Protein AF-0000000069705680 (afdb_homodimer)

Radius of gyration: 22.07 Å; Cα contacts (8 Å, |Δi|>4): 133; chains: 2; bounding box: 30×81×66 Å

Foldseek 3Di:
DPPPPPPPDDDDDPVNVVVLVVQLPDPPSNLVVLVCLLVPPPDRVVSNVVSVVVVVVVVVVVVVVVVVCVVVVVVVVCVVVVD/DPPPVPPPDDDDDPVNVVVLVVQLPDPPSNLVVLVCLLVPPPDRVVSNVVSVVVVVVVVVVVVVVVVVCVVVVVVVVCVVVVD

Organism: NCBI:txid1187080

Structure (mmCIF, N/CA/C/O backbone):
data_AF-0000000069705680-model_v1
#
loop_
_entity.id
_entity.type
_entity.pdbx_description
1 polymer 'Phospholipase D-like protein'
#
loop_
_atom_site.group_PDB
_atom_site.id
_atom_site.type_symbol
_atom_site.label_atom_id
_atom_site.label_alt_id
_atom_site.label_comp_id
_atom_site.label_asym_id
_atom_site.label_entity_id
_atom_site.label_seq_id
_atom_site.pdbx_PDB_ins_code
_atom_site.Cartn_x
_atom_site.Cartn_y
_atom_site.Cartn_z
_atom_site.occupancy
_atom_site.B_iso_or_equiv
_atom_site.auth_seq_id
_atom_site.auth_comp_id
_atom_site.auth_asym_id
_atom_site.auth_atom_id
_atom_site.pdbx_PDB_model_num
ATOM 1 N N . MET A 1 1 ? 0.269 26.625 27.656 1 36.94 1 MET A N 1
ATOM 2 C CA . MET 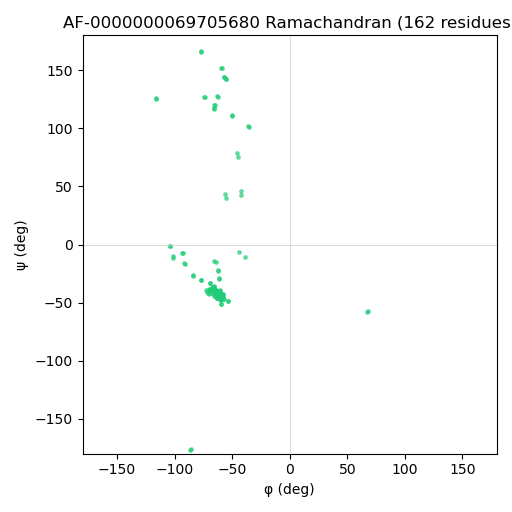A 1 1 ? 0.742 25.812 26.547 1 36.94 1 MET A CA 1
ATOM 3 C C . MET A 1 1 ? -0.126 26.016 25.312 1 36.94 1 MET A C 1
ATOM 5 O O . MET A 1 1 ? -1.339 25.812 25.359 1 36.94 1 MET A O 1
ATOM 9 N N . ASP A 1 2 ? 0.02 27.031 24.516 1 39.97 2 ASP A N 1
ATOM 10 C CA . ASP A 1 2 ? -0.745 27.438 23.344 1 39.97 2 ASP A CA 1
ATOM 11 C C . ASP A 1 2 ? -1.025 26.25 22.438 1 39.97 2 ASP A C 1
ATOM 13 O O . ASP A 1 2 ? -0.096 25.625 21.922 1 39.97 2 ASP A O 1
ATOM 17 N N . PHE A 1 3 ? -1.878 25.328 22.625 1 42.72 3 PHE A N 1
ATOM 18 C CA . PHE A 1 3 ? -2.459 24.125 22.047 1 42.72 3 PHE A CA 1
ATOM 19 C C . PHE A 1 3 ? -2.633 24.281 20.531 1 42.72 3 PHE A C 1
ATOM 21 O O . PHE A 1 3 ? -3.41 23.547 19.922 1 42.72 3 PHE A O 1
ATOM 28 N N . ASN A 1 4 ? -2.473 25.438 19.984 1 41.81 4 ASN A N 1
ATOM 29 C CA . ASN A 1 4 ? -2.568 25.484 18.531 1 41.81 4 ASN A CA 1
ATOM 30 C C . ASN A 1 4 ? -1.602 24.516 17.859 1 41.81 4 ASN A C 1
ATOM 32 O O . ASN A 1 4 ? -0.481 24.875 17.516 1 41.81 4 ASN A O 1
ATOM 36 N N . ASN A 1 5 ? -1.326 23.25 18.312 1 48.03 5 ASN A N 1
ATOM 37 C CA . ASN A 1 5 ? -0.458 22.203 17.766 1 48.03 5 ASN A CA 1
ATOM 38 C C . ASN A 1 5 ? -0.598 22.094 16.25 1 48.03 5 ASN A C 1
ATOM 40 O O . ASN A 1 5 ? -1.422 21.328 15.758 1 48.03 5 ASN A O 1
ATOM 44 N N . GLU A 1 6 ? -0.583 23.141 15.539 1 56.31 6 GLU A N 1
ATOM 45 C CA . GLU A 1 6 ? -0.483 23.25 14.086 1 56.31 6 GLU A CA 1
ATOM 46 C C . GLU A 1 6 ? 0.434 22.156 13.523 1 56.31 6 GLU A C 1
ATOM 48 O O . GLU A 1 6 ? 1.521 21.922 14.055 1 56.31 6 GLU A O 1
ATOM 53 N N . PHE A 1 7 ? -0.212 21.141 13 1 59.78 7 PHE A N 1
ATOM 54 C CA . PHE A 1 7 ? 0.648 20.156 12.375 1 59.78 7 PHE A CA 1
ATOM 55 C C . PHE A 1 7 ? 1.635 20.812 11.422 1 59.78 7 PHE A C 1
ATOM 57 O O . PHE A 1 7 ? 1.3 21.797 10.75 1 59.78 7 PHE A O 1
ATOM 64 N N . LYS A 1 8 ? 2.852 20.844 11.672 1 73.06 8 LYS A N 1
ATOM 65 C CA . LYS A 1 8 ? 4.023 21.484 11.086 1 73.06 8 LYS A CA 1
ATOM 66 C C . LYS A 1 8 ? 4.312 20.922 9.695 1 73.06 8 LYS A C 1
ATOM 68 O O . LYS A 1 8 ? 4.934 21.578 8.867 1 73.06 8 LYS A O 1
ATOM 73 N N . HIS A 1 9 ? 3.754 19.781 9.211 1 85.31 9 HIS A N 1
ATOM 74 C CA . HIS A 1 9 ? 4.16 19.203 7.941 1 85.31 9 HIS A CA 1
ATOM 75 C C . HIS A 1 9 ? 3.004 19.203 6.941 1 85.31 9 HIS A C 1
ATOM 77 O O . HIS A 1 9 ? 1.888 18.812 7.277 1 85.31 9 HIS A O 1
ATOM 83 N N . PRO A 1 10 ? 3.348 19.797 5.84 1 89.75 10 PRO A N 1
ATOM 84 C CA . PRO A 1 10 ? 2.322 19.703 4.797 1 89.75 10 PRO A CA 1
ATOM 85 C C . PRO A 1 10 ? 1.97 18.266 4.434 1 89.75 10 PRO A C 1
ATOM 87 O O . PRO A 1 10 ? 2.768 17.359 4.668 1 89.75 10 PRO A O 1
ATOM 90 N N . PRO A 1 11 ? 0.733 18.094 3.992 1 93.69 11 PRO A N 1
ATOM 91 C CA . PRO A 1 11 ? 0.396 16.75 3.525 1 93.69 11 PRO A CA 1
ATOM 92 C C . PRO A 1 11 ? 1.347 16.25 2.443 1 93.69 11 PRO A C 1
ATOM 94 O O . PRO A 1 11 ? 1.81 17.031 1.609 1 93.69 11 PRO A O 1
ATOM 97 N N . VAL A 1 12 ? 1.653 14.977 2.492 1 96.5 12 VAL A N 1
ATOM 98 C CA . VAL A 1 12 ? 2.42 14.344 1.426 1 96.5 12 VAL A CA 1
ATOM 99 C C . VAL A 1 12 ? 1.632 14.398 0.118 1 96.5 12 VAL A C 1
ATOM 101 O O . VAL A 1 12 ? 0.448 14.062 0.084 1 96.5 12 VAL A O 1
ATOM 104 N N . ASN A 1 13 ? 2.201 14.875 -0.907 1 97.06 13 ASN A N 1
ATOM 105 C CA . ASN A 1 13 ? 1.478 15.039 -2.164 1 97.06 13 ASN A CA 1
ATOM 106 C C . ASN A 1 13 ? 1.312 13.703 -2.889 1 97.06 13 ASN A C 1
ATOM 108 O O . ASN A 1 13 ? 2.02 12.742 -2.594 1 97.06 13 ASN A O 1
ATOM 112 N N . THR A 1 14 ? 0.461 13.656 -3.859 1 98.19 14 THR A N 1
ATOM 113 C CA . THR A 1 14 ? 0.101 12.445 -4.59 1 98.19 14 THR A CA 1
ATOM 114 C C . THR A 1 14 ? 1.31 11.883 -5.332 1 98.19 14 THR A C 1
ATOM 116 O O . THR A 1 14 ? 1.513 10.672 -5.367 1 98.19 14 THR A O 1
ATOM 119 N N . GLY A 1 15 ? 2.111 12.703 -5.926 1 98.31 15 GLY A N 1
ATOM 120 C CA . GLY A 1 15 ? 3.301 12.25 -6.629 1 98.31 15 GLY A CA 1
ATOM 121 C C . GLY A 1 15 ? 4.312 11.57 -5.723 1 98.31 15 GLY A C 1
ATOM 122 O O . GLY A 1 15 ? 4.895 10.555 -6.09 1 98.31 15 GLY A O 1
ATOM 123 N N . ASP A 1 16 ? 4.527 12.07 -4.637 1 98.19 16 ASP A N 1
ATOM 124 C CA . ASP A 1 16 ? 5.434 11.469 -3.664 1 98.19 16 ASP A CA 1
ATOM 125 C C . ASP A 1 16 ? 4.91 10.117 -3.188 1 98.19 16 ASP A C 1
ATOM 127 O O . ASP A 1 16 ? 5.676 9.156 -3.059 1 98.19 16 ASP A O 1
ATOM 131 N N . TRP A 1 17 ? 3.664 10.047 -2.902 1 98.5 17 TRP A N 1
ATOM 132 C CA . TRP A 1 17 ? 3.059 8.773 -2.535 1 98.5 17 TRP A CA 1
ATOM 133 C C . TRP A 1 17 ? 3.242 7.742 -3.643 1 98.5 17 TRP A C 1
ATOM 135 O O . TRP A 1 17 ? 3.52 6.57 -3.371 1 98.5 17 TRP A O 1
ATOM 145 N N . PHE A 1 18 ? 2.988 8.203 -4.832 1 98.56 18 PHE A N 1
ATOM 146 C CA . PHE A 1 18 ? 3.129 7.324 -5.984 1 98.56 18 PHE A CA 1
ATOM 147 C C . PHE A 1 18 ? 4.516 6.691 -6.016 1 98.56 18 PHE A C 1
ATOM 149 O O . PHE A 1 18 ? 4.641 5.473 -6.148 1 98.56 18 PHE A O 1
ATOM 156 N N . LEU A 1 19 ? 5.492 7.48 -5.867 1 97.88 19 LEU A N 1
ATOM 157 C CA . LEU A 1 19 ? 6.863 6.984 -5.887 1 97.88 19 LEU A CA 1
ATOM 158 C C . LEU A 1 19 ? 7.16 6.156 -4.641 1 97.88 19 LEU A C 1
ATOM 160 O O . LEU A 1 19 ? 7.852 5.137 -4.715 1 97.88 19 LEU A O 1
ATOM 164 N N . SER A 1 20 ? 6.648 6.578 -3.463 1 98.25 20 SER A N 1
ATOM 165 C CA . SER A 1 20 ? 6.887 5.879 -2.205 1 98.25 20 SER A CA 1
ATOM 166 C C . SER A 1 20 ? 6.336 4.457 -2.25 1 98.25 20 SER A C 1
ATOM 168 O O . SER A 1 20 ? 6.988 3.52 -1.789 1 98.25 20 SER A O 1
ATOM 170 N N . ILE A 1 21 ? 5.145 4.395 -2.814 1 97.75 21 ILE A N 1
ATOM 171 C CA . ILE A 1 21 ? 4.527 3.082 -2.955 1 97.75 21 ILE A CA 1
ATOM 172 C C . ILE A 1 21 ? 5.371 2.209 -3.877 1 97.75 21 ILE A C 1
ATOM 174 O O . ILE A 1 21 ? 5.562 1.02 -3.611 1 97.75 21 ILE A O 1
ATOM 178 N N . PHE A 1 22 ? 5.844 2.777 -4.961 1 97.69 22 PHE A N 1
ATOM 179 C CA . PHE A 1 22 ? 6.684 2.062 -5.918 1 97.69 22 PHE A CA 1
ATOM 180 C C . PHE A 1 22 ? 7.953 1.554 -5.246 1 97.69 22 PHE A C 1
ATOM 182 O O . PHE A 1 22 ? 8.281 0.368 -5.336 1 97.69 22 PHE A O 1
ATOM 189 N N . ILE A 1 23 ? 8.641 2.414 -4.57 1 97.69 23 ILE A N 1
ATOM 190 C CA . ILE A 1 23 ? 9.898 2.096 -3.902 1 97.69 23 ILE A CA 1
ATOM 191 C C . ILE A 1 23 ? 9.664 1.012 -2.852 1 97.69 23 ILE A C 1
ATOM 193 O O . ILE A 1 23 ? 10.453 0.071 -2.736 1 97.69 23 ILE A O 1
ATOM 197 N N . ALA A 1 24 ? 8.57 1.133 -2.092 1 97.25 24 ALA A N 1
ATOM 198 C CA . ALA A 1 24 ? 8.258 0.207 -1.007 1 97.25 24 ALA A CA 1
ATOM 199 C C . ALA A 1 24 ? 8.062 -1.21 -1.535 1 97.25 24 ALA A C 1
ATOM 201 O O . ALA A 1 24 ? 8.109 -2.178 -0.772 1 97.25 24 ALA A O 1
ATOM 202 N N . ASN A 1 25 ? 7.734 -1.299 -2.852 1 94.12 25 ASN A N 1
ATOM 203 C CA . ASN A 1 25 ? 7.461 -2.615 -3.416 1 94.12 25 ASN A CA 1
ATOM 204 C C . ASN A 1 25 ? 8.711 -3.234 -4.031 1 94.12 25 ASN A C 1
ATOM 206 O O . ASN A 1 25 ? 8.688 -4.383 -4.484 1 94.12 25 ASN A O 1
ATOM 210 N N . ILE A 1 26 ? 9.789 -2.523 -4.133 1 92.5 26 ILE A N 1
ATOM 211 C CA . ILE A 1 26 ? 11.062 -3.066 -4.578 1 92.5 26 ILE A CA 1
ATOM 212 C C . ILE A 1 26 ? 11.672 -3.92 -3.467 1 92.5 26 ILE A C 1
ATOM 214 O O . ILE A 1 26 ? 11.859 -3.445 -2.342 1 92.5 26 ILE A O 1
ATOM 218 N N . PRO A 1 27 ? 11.953 -5.07 -3.916 1 92.38 27 PRO A N 1
ATOM 219 C CA . PRO A 1 27 ? 12.516 -5.965 -2.9 1 92.38 27 PRO A CA 1
ATOM 220 C C . PRO A 1 27 ? 13.773 -5.398 -2.246 1 92.38 27 PRO A C 1
ATOM 222 O O . PRO A 1 27 ? 14.586 -4.762 -2.918 1 92.38 27 PRO A O 1
ATOM 225 N N . VAL A 1 28 ? 13.93 -5.672 -0.945 1 93 28 VAL A N 1
ATOM 226 C CA . VAL A 1 28 ? 15.062 -5.281 -0.11 1 93 28 VAL A CA 1
ATOM 227 C C . VAL A 1 28 ? 15.07 -3.768 0.072 1 93 28 VAL A C 1
ATOM 229 O O . VAL A 1 28 ? 15.07 -3.27 1.201 1 93 28 VAL A O 1
ATOM 232 N N . LEU A 1 29 ? 15.117 -3.092 -1.194 1 96.62 29 LEU A N 1
ATOM 233 C CA . LEU A 1 29 ? 15.133 -1.634 -1.137 1 96.62 29 LEU A CA 1
ATOM 234 C C . LEU A 1 29 ? 13.891 -1.106 -0.42 1 96.62 29 LEU A C 1
ATOM 236 O O . LEU A 1 29 ? 13.977 -0.155 0.359 1 96.62 29 LEU A O 1
ATOM 240 N N . GLY A 1 30 ? 12.828 -1.644 -0.698 1 97.31 30 GLY A N 1
ATOM 241 C CA . GLY A 1 30 ? 11.57 -1.253 -0.068 1 97.31 30 GLY A CA 1
ATOM 242 C C . GLY A 1 30 ? 11.57 -1.468 1.434 1 97.31 30 GLY A C 1
ATOM 243 O O . GLY A 1 30 ? 11.109 -0.607 2.188 1 97.31 30 GLY A O 1
ATOM 244 N N . LEU A 1 31 ? 12.086 -2.592 1.772 1 96.5 31 LEU A N 1
ATOM 245 C CA . LEU A 1 31 ? 12.156 -2.891 3.199 1 96.5 31 LEU A CA 1
ATOM 246 C C . LEU A 1 31 ? 13.062 -1.895 3.916 1 96.5 31 LEU A C 1
ATOM 248 O O . LEU A 1 31 ? 12.719 -1.398 4.992 1 96.5 31 LEU A O 1
ATOM 252 N N . VAL A 1 32 ? 14.188 -1.668 3.328 1 97.88 32 VAL A N 1
ATOM 253 C CA . VAL A 1 32 ? 15.125 -0.712 3.91 1 97.88 32 VAL A CA 1
ATOM 254 C C . VAL A 1 32 ? 14.469 0.667 3.988 1 97.88 32 VAL A C 1
ATOM 256 O O . VAL A 1 32 ? 14.539 1.334 5.023 1 97.88 32 VAL A O 1
ATOM 259 N N . MET A 1 33 ? 13.844 1.085 2.998 1 98.31 33 MET A N 1
ATOM 260 C CA . MET A 1 33 ? 13.227 2.408 2.947 1 98.31 33 MET A CA 1
ATOM 261 C C . MET A 1 33 ? 12.086 2.518 3.949 1 98.31 33 MET A C 1
ATOM 263 O O . MET A 1 33 ? 11.898 3.562 4.574 1 98.31 33 MET A O 1
ATOM 267 N N . LEU A 1 34 ? 11.328 1.499 4.094 1 98.38 34 LEU A N 1
ATOM 268 C CA . LEU A 1 34 ? 10.25 1.508 5.078 1 98.38 34 LEU A CA 1
ATOM 269 C C . LEU A 1 34 ? 10.805 1.708 6.484 1 98.38 34 LEU A C 1
ATOM 271 O O . LEU A 1 34 ? 10.219 2.432 7.289 1 98.38 34 LEU A O 1
ATOM 275 N N . VAL A 1 35 ? 11.914 1.021 6.785 1 98.12 35 VAL A N 1
ATOM 276 C CA . VAL A 1 35 ? 12.539 1.189 8.094 1 98.12 35 VAL A CA 1
ATOM 277 C C . VAL A 1 35 ? 13.039 2.625 8.242 1 98.12 35 VAL A C 1
ATOM 279 O O . VAL A 1 35 ? 12.781 3.273 9.258 1 98.12 35 VAL A O 1
ATOM 282 N N . VAL A 1 36 ? 13.664 3.09 7.207 1 97.81 36 VAL A N 1
ATOM 283 C CA . VAL A 1 36 ? 14.195 4.445 7.227 1 97.81 36 VAL A CA 1
ATOM 284 C C . VAL A 1 36 ? 13.062 5.449 7.398 1 97.81 36 VAL A C 1
ATOM 286 O O . VAL A 1 36 ? 13.164 6.391 8.188 1 97.81 36 VAL A O 1
ATOM 289 N N . TRP A 1 37 ? 11.961 5.297 6.672 1 98 37 TRP A N 1
ATOM 290 C 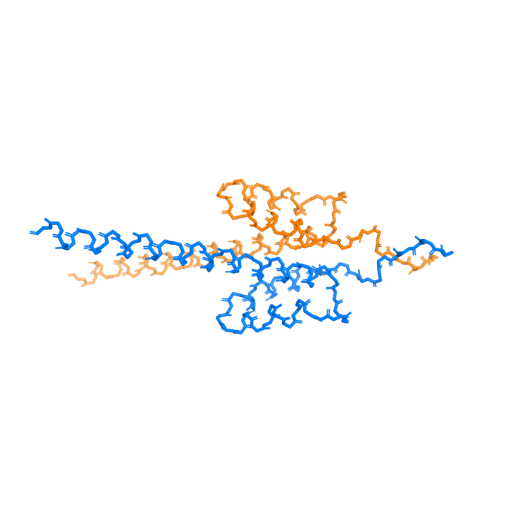CA . TRP A 1 37 ? 10.828 6.211 6.797 1 98 37 TRP A CA 1
ATOM 291 C C . TRP A 1 37 ? 10.195 6.105 8.18 1 98 37 TRP A C 1
ATOM 293 O O . TRP A 1 37 ? 9.75 7.105 8.75 1 98 37 TRP A O 1
ATOM 303 N N . ALA A 1 38 ? 10.141 4.945 8.766 1 97.94 38 ALA A N 1
ATOM 304 C CA . ALA A 1 38 ? 9.453 4.699 10.031 1 97.94 38 ALA A CA 1
ATOM 305 C C . ALA A 1 38 ? 10.18 5.379 11.188 1 97.94 38 ALA A C 1
ATOM 307 O O . ALA A 1 38 ? 9.555 5.844 12.141 1 97.94 38 ALA A O 1
ATOM 308 N N . ILE A 1 39 ? 11.438 5.438 11.086 1 96.56 39 ILE A N 1
ATOM 309 C CA . ILE A 1 39 ? 12.188 5.934 12.234 1 96.56 39 ILE A CA 1
ATOM 310 C C . ILE A 1 39 ? 12.641 7.367 11.969 1 96.56 39 ILE A C 1
ATOM 312 O O . ILE A 1 39 ? 13.258 8 12.836 1 96.56 39 ILE A O 1
ATOM 316 N N . ASP A 1 40 ? 12.289 7.863 10.734 1 91.69 40 ASP A N 1
ATOM 317 C CA . ASP A 1 40 ? 12.68 9.227 10.383 1 91.69 40 ASP A CA 1
ATOM 318 C C . ASP A 1 40 ? 11.969 10.25 11.266 1 91.69 40 ASP A C 1
ATOM 320 O O . ASP A 1 40 ? 10.742 10.398 11.188 1 91.69 40 ASP A O 1
ATOM 324 N N . LYS A 1 41 ? 12.617 11.055 12.078 1 89 41 LYS A N 1
ATOM 325 C CA . LYS A 1 41 ? 12.039 12.016 13.016 1 89 41 LYS A CA 1
ATOM 326 C C . LYS A 1 41 ? 11.875 13.383 12.359 1 89 41 LYS A C 1
ATOM 328 O O . LYS A 1 41 ? 11.102 14.219 12.844 1 89 41 LYS A O 1
ATOM 333 N N . THR A 1 42 ? 12.602 13.508 11.219 1 89.5 42 THR A N 1
ATOM 334 C CA . THR A 1 42 ? 12.57 14.82 10.578 1 89.5 42 THR A CA 1
ATOM 335 C C . THR A 1 42 ? 11.625 14.82 9.383 1 89.5 42 THR A C 1
ATOM 337 O O . THR A 1 42 ? 11.305 15.875 8.836 1 89.5 42 THR A O 1
ATOM 340 N N . GLY A 1 43 ? 11.203 13.672 9.055 1 90.38 43 GLY A N 1
ATOM 341 C CA . GLY A 1 43 ? 10.344 13.562 7.883 1 90.38 43 GLY A CA 1
ATOM 342 C C . GLY A 1 43 ? 8.875 13.781 8.195 1 90.38 43 GLY A C 1
ATOM 343 O O . GLY A 1 43 ? 8.531 14.25 9.289 1 90.38 43 GLY A O 1
ATOM 344 N N . ASN A 1 44 ? 8.078 13.656 7.285 1 94.44 44 ASN A N 1
ATOM 345 C CA . ASN A 1 44 ? 6.629 13.781 7.43 1 94.44 44 ASN A CA 1
ATOM 346 C C . ASN A 1 44 ? 6.059 12.68 8.32 1 94.44 44 ASN A C 1
ATOM 348 O O . ASN A 1 44 ? 6.227 11.492 8.031 1 94.44 44 ASN A O 1
ATOM 352 N N . PRO A 1 45 ? 5.449 13.125 9.391 1 94.69 45 PRO A N 1
ATOM 353 C CA . PRO A 1 45 ? 4.941 12.125 10.32 1 94.69 45 PRO A CA 1
ATOM 354 C C . PRO A 1 45 ? 3.893 11.203 9.695 1 94.69 45 PRO A C 1
ATOM 356 O O . PRO A 1 45 ? 3.748 10.055 10.109 1 94.69 45 PRO A O 1
ATOM 359 N N . ASN A 1 46 ? 3.152 11.664 8.742 1 96.31 46 ASN A N 1
ATOM 360 C CA . ASN A 1 46 ? 2.18 10.82 8.062 1 96.31 46 ASN A CA 1
ATOM 361 C C . ASN A 1 46 ? 2.857 9.664 7.324 1 96.31 46 ASN A C 1
ATOM 363 O O . ASN A 1 46 ? 2.42 8.516 7.426 1 96.31 46 ASN A O 1
ATOM 367 N N . LYS A 1 47 ? 3.902 10.031 6.629 1 97.44 47 LYS A N 1
ATOM 368 C CA . LYS A 1 47 ? 4.66 9 5.926 1 97.44 47 LYS A CA 1
ATOM 369 C C . LYS A 1 47 ? 5.312 8.031 6.902 1 97.44 47 LYS A C 1
ATOM 371 O O . LYS A 1 47 ? 5.348 6.82 6.656 1 97.44 47 LYS A O 1
ATOM 376 N N . ALA A 1 48 ? 5.801 8.555 7.961 1 97.94 48 ALA A N 1
ATOM 377 C CA . ALA A 1 48 ? 6.398 7.715 8.992 1 97.94 48 ALA A CA 1
ATOM 378 C C . ALA A 1 48 ? 5.375 6.738 9.57 1 97.94 48 ALA A C 1
ATOM 380 O O . ALA A 1 48 ? 5.672 5.555 9.742 1 97.94 48 ALA A O 1
ATOM 381 N N . ASN A 1 49 ? 4.195 7.203 9.844 1 98.25 49 ASN A N 1
ATOM 382 C CA . ASN A 1 49 ? 3.133 6.355 10.375 1 98.25 49 ASN A CA 1
ATOM 383 C C . ASN A 1 49 ? 2.699 5.297 9.359 1 98.25 49 ASN A C 1
ATOM 385 O O . ASN A 1 49 ? 2.387 4.168 9.734 1 98.25 49 ASN A O 1
ATOM 389 N N . TRP A 1 50 ? 2.662 5.637 8.125 1 98.31 50 TRP A N 1
ATOM 390 C CA . TRP A 1 50 ? 2.357 4.688 7.059 1 98.31 50 TRP A CA 1
ATOM 391 C C . TRP A 1 50 ? 3.412 3.59 6.988 1 98.31 50 TRP A C 1
ATOM 393 O O . TRP A 1 50 ? 3.078 2.408 6.875 1 98.31 50 TRP A O 1
ATOM 403 N N . ALA A 1 51 ? 4.648 3.979 7.078 1 98.69 51 ALA A N 1
ATOM 404 C CA . ALA A 1 51 ? 5.75 3.02 7.027 1 98.69 51 ALA A CA 1
ATOM 405 C C . ALA A 1 51 ? 5.691 2.053 8.203 1 98.69 51 ALA A C 1
ATOM 407 O O . ALA A 1 51 ? 5.914 0.852 8.039 1 98.69 51 ALA A O 1
ATOM 408 N N . LYS A 1 52 ? 5.41 2.541 9.367 1 98.75 52 LYS A N 1
ATOM 409 C CA . LYS A 1 52 ? 5.25 1.691 10.539 1 98.75 52 LYS A CA 1
ATOM 410 C C . LYS A 1 52 ? 4.125 0.682 10.344 1 98.75 52 LYS A C 1
ATOM 412 O O . LYS A 1 52 ? 4.254 -0.482 10.734 1 98.75 52 LYS A O 1
ATOM 417 N N . ALA A 1 53 ? 3.072 1.175 9.805 1 98.75 53 ALA A N 1
ATOM 418 C CA . ALA A 1 53 ? 1.938 0.291 9.547 1 98.75 53 ALA A CA 1
ATOM 419 C C . ALA A 1 53 ? 2.309 -0.807 8.555 1 98.75 53 ALA A C 1
ATOM 421 O O . ALA A 1 53 ? 1.92 -1.965 8.727 1 98.75 53 ALA A O 1
ATOM 422 N N . LYS A 1 54 ? 3.037 -0.451 7.508 1 98.5 54 LYS A N 1
ATOM 423 C CA . LYS A 1 54 ? 3.492 -1.439 6.535 1 98.5 54 LYS A CA 1
ATOM 424 C C . LYS A 1 54 ? 4.391 -2.482 7.191 1 98.5 54 LYS A C 1
ATOM 426 O O . LYS A 1 54 ? 4.254 -3.68 6.934 1 98.5 54 LYS A O 1
ATOM 431 N N . LEU A 1 55 ? 5.25 -2.039 8.031 1 98.44 55 LEU A N 1
ATOM 432 C CA . LEU A 1 55 ? 6.148 -2.943 8.742 1 98.44 55 LEU A CA 1
ATOM 433 C C . L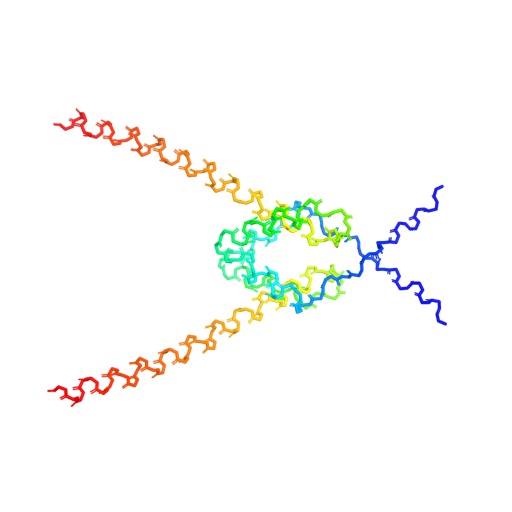EU A 1 55 ? 5.367 -3.863 9.672 1 98.44 55 LEU A C 1
ATOM 435 O O . LEU A 1 55 ? 5.695 -5.043 9.812 1 98.44 55 LEU A O 1
ATOM 439 N N . LEU A 1 56 ? 4.41 -3.32 10.305 1 98.5 56 LEU A N 1
ATOM 440 C CA . LEU A 1 56 ? 3.551 -4.141 11.148 1 98.5 56 LEU A CA 1
ATOM 441 C C . LEU A 1 56 ? 2.869 -5.234 10.328 1 98.5 56 LEU A C 1
ATOM 443 O O . LEU A 1 56 ? 2.736 -6.371 10.797 1 98.5 56 LEU A O 1
ATOM 447 N N . TRP A 1 57 ? 2.398 -4.879 9.164 1 97.75 57 TRP A N 1
ATOM 448 C CA . TRP A 1 57 ? 1.771 -5.871 8.297 1 97.75 57 TRP A CA 1
ATOM 449 C C . TRP A 1 57 ? 2.758 -6.973 7.93 1 97.75 57 TRP A C 1
ATOM 451 O O . TRP A 1 57 ? 2.385 -8.148 7.836 1 97.75 57 TRP A O 1
ATOM 461 N N . TYR A 1 58 ? 4.055 -6.625 7.66 1 96.56 58 TYR A N 1
ATOM 462 C CA . TYR A 1 58 ? 5.078 -7.633 7.41 1 96.56 58 TYR A CA 1
ATOM 463 C C . TYR A 1 58 ? 5.258 -8.539 8.625 1 96.56 58 TYR A C 1
ATOM 465 O O . TYR A 1 58 ? 5.414 -9.758 8.484 1 96.56 58 TYR A O 1
ATOM 473 N N . ALA A 1 59 ? 5.238 -8.008 9.805 1 97.5 59 ALA A N 1
ATOM 474 C CA . ALA A 1 59 ? 5.371 -8.781 11.039 1 97.5 59 ALA A CA 1
ATOM 475 C C . ALA A 1 59 ? 4.199 -9.742 11.211 1 97.5 59 ALA A C 1
ATOM 477 O O . ALA A 1 59 ? 4.391 -10.906 11.57 1 97.5 59 ALA A O 1
ATOM 478 N N . VAL A 1 60 ? 3.047 -9.281 10.977 1 97.5 60 VAL A N 1
ATOM 479 C CA . VAL A 1 60 ? 1.848 -10.109 11.062 1 97.5 60 VAL A CA 1
ATOM 480 C C . VAL A 1 60 ? 1.947 -11.266 10.062 1 97.5 60 VAL A C 1
ATOM 482 O O . VAL A 1 60 ? 1.702 -12.422 10.414 1 97.5 60 VAL A O 1
ATOM 485 N N . ALA A 1 61 ? 2.312 -10.984 8.828 1 95.62 61 ALA A N 1
ATOM 486 C CA . ALA A 1 61 ? 2.463 -12.008 7.797 1 95.62 61 ALA A CA 1
ATOM 487 C C . ALA A 1 61 ? 3.508 -13.047 8.195 1 95.62 61 ALA A C 1
ATOM 489 O O . ALA A 1 61 ? 3.303 -14.242 8 1 95.62 61 ALA A O 1
ATOM 490 N N . PHE A 1 62 ? 4.582 -12.547 8.664 1 95.81 62 PHE A N 1
ATOM 491 C CA . PHE A 1 62 ? 5.641 -13.438 9.125 1 95.81 62 PHE A CA 1
ATOM 492 C C . PHE A 1 62 ? 5.137 -14.336 10.242 1 95.81 62 PHE A C 1
ATOM 494 O O . PHE A 1 62 ? 5.395 -15.547 10.25 1 95.81 62 PHE A O 1
ATOM 501 N N . GLY A 1 63 ? 4.449 -13.773 11.227 1 96.94 63 GLY A N 1
ATOM 502 C CA . GLY A 1 63 ? 3.873 -14.547 12.312 1 96.94 63 GLY A CA 1
ATOM 503 C C . GLY A 1 63 ? 2.91 -15.617 11.844 1 96.94 63 GLY A C 1
ATOM 504 O O . GLY A 1 63 ? 3.006 -16.781 12.258 1 96.94 63 GLY A O 1
ATOM 505 N N . ILE A 1 64 ? 2.01 -15.328 10.969 1 95.5 64 ILE A N 1
ATOM 506 C CA . ILE A 1 64 ? 1.043 -16.266 10.398 1 95.5 64 ILE A CA 1
ATOM 507 C C . ILE A 1 64 ? 1.774 -17.359 9.617 1 95.5 64 ILE A C 1
ATOM 509 O O . ILE A 1 64 ? 1.415 -18.531 9.695 1 95.5 64 ILE A O 1
ATOM 513 N N . GLY A 1 65 ? 2.76 -16.922 8.883 1 94.06 65 GLY A N 1
ATOM 514 C CA . GLY A 1 65 ? 3.559 -17.891 8.141 1 94.06 65 GLY A CA 1
ATOM 515 C C . GLY A 1 65 ? 4.211 -18.938 9.023 1 94.06 65 GLY A C 1
ATOM 516 O O . GLY A 1 65 ? 4.211 -20.125 8.695 1 94.06 65 GLY A O 1
ATOM 517 N N . ILE A 1 66 ? 4.762 -18.516 10.117 1 95.31 66 ILE A N 1
ATOM 518 C CA . ILE A 1 66 ? 5.395 -19.422 11.07 1 95.31 66 ILE A CA 1
ATOM 519 C C . ILE A 1 66 ? 4.355 -20.406 11.609 1 95.31 66 ILE A C 1
ATOM 521 O O . ILE A 1 66 ? 4.625 -21.609 11.734 1 95.31 66 ILE A O 1
ATOM 525 N N . ILE A 1 67 ? 3.254 -19.906 11.914 1 94.75 67 ILE A N 1
ATOM 526 C CA . ILE A 1 67 ? 2.178 -20.719 12.453 1 94.75 67 ILE A CA 1
ATOM 527 C C . ILE A 1 67 ? 1.764 -21.766 11.422 1 94.75 67 ILE A C 1
ATOM 529 O O . ILE A 1 67 ? 1.585 -22.938 11.758 1 94.75 67 ILE A O 1
ATOM 533 N N . ILE A 1 68 ? 1.629 -21.391 10.164 1 92.31 68 ILE A N 1
ATOM 534 C CA . ILE A 1 68 ? 1.243 -22.297 9.086 1 92.31 68 ILE A CA 1
ATOM 535 C C . ILE A 1 68 ? 2.332 -23.344 8.883 1 92.31 68 ILE A C 1
ATOM 537 O O . ILE A 1 68 ? 2.035 -24.531 8.695 1 92.31 68 ILE A O 1
ATOM 541 N N . LEU A 1 69 ? 3.559 -22.938 8.945 1 91.75 69 LEU A N 1
ATOM 542 C CA . LEU A 1 69 ? 4.688 -23.859 8.805 1 91.75 69 LEU A CA 1
ATOM 543 C C . LEU A 1 69 ? 4.695 -24.891 9.914 1 91.75 69 LEU A C 1
ATOM 545 O O . LEU A 1 69 ? 4.949 -26.078 9.672 1 91.75 69 LEU A O 1
ATOM 549 N N . ILE A 1 70 ? 4.438 -24.469 11.078 1 93 70 ILE A N 1
ATOM 550 C CA . ILE A 1 70 ? 4.406 -25.359 12.242 1 93 70 ILE A CA 1
ATOM 551 C C . ILE A 1 70 ? 3.26 -26.359 12.094 1 93 70 ILE A C 1
ATOM 553 O O . ILE A 1 70 ? 3.432 -27.547 12.336 1 93 70 ILE A O 1
ATOM 557 N N . LEU A 1 71 ? 2.119 -25.906 11.602 1 91.25 71 LEU A N 1
ATOM 558 C CA . LEU A 1 71 ? 0.945 -26.75 11.445 1 91.25 71 LEU A CA 1
ATOM 559 C C . LEU A 1 71 ? 1.156 -27.766 10.32 1 91.25 71 LEU A C 1
ATOM 561 O O . LEU A 1 71 ? 0.778 -28.938 10.445 1 91.25 71 LEU A O 1
ATOM 565 N N . MET A 1 72 ? 1.731 -27.25 9.25 1 89.69 72 MET A N 1
ATOM 566 C CA . MET A 1 72 ? 2.016 -28.141 8.117 1 89.69 72 MET A CA 1
ATOM 567 C C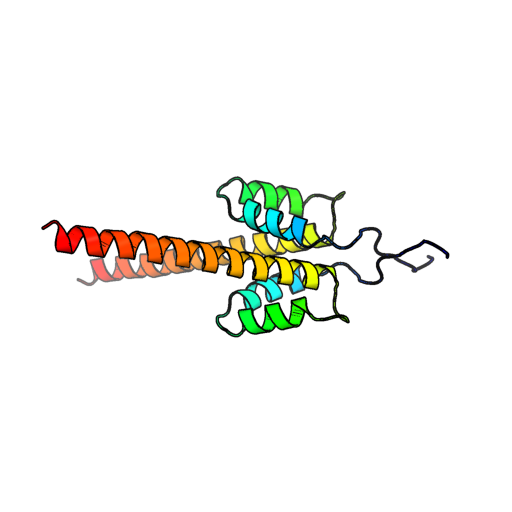 . MET A 1 72 ? 3.115 -29.141 8.477 1 89.69 72 MET A C 1
ATOM 569 O O . MET A 1 72 ? 3.07 -30.297 8.055 1 89.69 72 MET A O 1
ATOM 573 N N . GLY A 1 73 ? 4.016 -28.578 9.18 1 87.94 73 GLY A N 1
ATOM 574 C CA . GLY A 1 73 ? 5.07 -29.469 9.641 1 87.94 73 GLY A CA 1
ATOM 575 C C . GLY A 1 73 ? 4.566 -30.578 10.547 1 87.94 73 GLY A C 1
ATOM 576 O O . GLY A 1 73 ? 4.93 -31.734 10.375 1 87.94 73 GLY A O 1
ATOM 577 N N . ILE A 1 74 ? 3.762 -30.234 11.398 1 86.62 74 ILE A N 1
ATOM 578 C CA . ILE A 1 74 ? 3.162 -31.219 12.297 1 86.62 74 ILE A CA 1
ATOM 579 C C . ILE A 1 74 ? 2.311 -32.188 11.5 1 86.62 74 ILE A C 1
ATOM 581 O O . ILE A 1 74 ? 2.363 -33.406 11.734 1 86.62 74 ILE A O 1
ATOM 585 N N . GLY A 1 75 ? 1.606 -31.672 10.508 1 82.75 75 GLY A N 1
ATOM 586 C CA . GLY A 1 75 ? 0.793 -32.531 9.656 1 82.75 75 GLY A CA 1
ATOM 587 C C . GLY A 1 75 ? 1.613 -33.469 8.805 1 82.75 75 GLY A C 1
ATOM 588 O O . GLY A 1 75 ? 1.257 -34.656 8.641 1 82.75 75 GLY A O 1
ATOM 589 N N . ALA A 1 76 ? 2.613 -32.969 8.305 1 85.25 76 ALA A N 1
ATOM 590 C CA . ALA A 1 76 ? 3.486 -33.781 7.465 1 85.25 76 ALA A CA 1
ATOM 591 C C . ALA A 1 76 ? 4.117 -34.906 8.273 1 85.25 76 ALA A C 1
ATOM 593 O O . ALA A 1 76 ? 4.223 -36.031 7.789 1 85.25 76 ALA A O 1
ATOM 594 N N . VAL A 1 77 ? 4.453 -34.625 9.375 1 79.56 77 VAL A N 1
ATOM 595 C CA . VAL A 1 77 ? 5.074 -35.625 10.227 1 79.56 77 VAL A CA 1
ATOM 596 C C . VAL A 1 77 ? 4.047 -36.688 10.609 1 79.56 77 VAL A C 1
ATOM 598 O O . VAL A 1 77 ? 4.34 -37.875 10.57 1 79.56 77 VAL A O 1
ATOM 601 N N . THR A 1 78 ? 2.865 -36.25 10.852 1 79.88 78 THR A N 1
ATOM 602 C CA . THR A 1 78 ? 1.822 -37.188 11.211 1 79.88 78 THR A CA 1
ATOM 603 C C . THR A 1 78 ? 1.396 -38.031 9.992 1 79.88 78 THR A C 1
ATOM 605 O O . THR A 1 78 ? 1.101 -39.219 10.117 1 79.88 78 THR A O 1
ATOM 608 N N . GLY A 1 79 ? 1.307 -37.406 8.898 1 75.5 79 GLY A N 1
ATOM 609 C CA . GLY A 1 79 ? 0.963 -38.094 7.68 1 75.5 79 GLY A CA 1
ATOM 610 C C . GLY A 1 79 ? 1.998 -39.125 7.277 1 75.5 79 GLY A C 1
ATOM 611 O O . GLY A 1 79 ? 1.647 -40.219 6.828 1 75.5 79 GLY A O 1
ATOM 612 N N . VAL A 1 80 ? 3.236 -38.812 7.359 1 73.31 80 VAL A N 1
ATOM 613 C CA . VAL A 1 80 ? 4.312 -39.75 7.004 1 73.31 80 VAL A CA 1
ATOM 614 C C . VAL A 1 80 ? 4.348 -40.906 7.996 1 73.31 80 VAL A C 1
ATOM 616 O O . VAL A 1 80 ? 4.551 -42.062 7.605 1 73.31 80 VAL A O 1
ATOM 619 N N . PHE A 1 81 ? 4.094 -40.625 9.203 1 73.81 81 PHE A N 1
ATOM 620 C CA . PHE A 1 81 ? 4.195 -41.688 10.211 1 73.81 81 PHE A CA 1
ATOM 621 C C . PHE A 1 81 ? 2.914 -42.5 10.266 1 73.81 81 PHE A C 1
ATOM 623 O O . PHE A 1 81 ? 2.932 -43.656 10.68 1 73.81 81 PHE A O 1
ATOM 630 N N . ASP A 1 82 ? 1.78 -41.938 9.906 1 72.69 82 ASP A N 1
ATOM 631 C CA . ASP A 1 82 ? 0.563 -42.75 9.945 1 72.69 82 ASP A CA 1
ATOM 632 C C . ASP A 1 82 ? 0.495 -43.688 8.75 1 72.69 82 ASP A C 1
ATOM 634 O O . ASP A 1 82 ? -0.106 -44.75 8.836 1 72.69 82 ASP A O 1
ATOM 638 N N . ASN A 1 83 ? 1.091 -43.281 7.559 1 57.47 83 ASN A N 1
ATOM 639 C CA . ASN A 1 83 ? 1.082 -44.281 6.496 1 57.47 83 ASN A CA 1
ATOM 640 C C . ASN A 1 83 ? 2.213 -45.312 6.668 1 57.47 83 ASN A C 1
ATOM 642 O O . ASN A 1 83 ? 2.086 -46.469 6.254 1 57.47 83 ASN A O 1
ATOM 646 N N . MET B 1 1 ? -3.137 38.375 4.246 1 38.44 1 MET B N 1
ATOM 647 C CA . MET B 1 1 ? -3.492 36.969 4.246 1 38.44 1 MET B CA 1
ATOM 648 C C . MET B 1 1 ? -2.561 36.156 5.156 1 38.44 1 MET B C 1
ATOM 650 O O . MET B 1 1 ? -1.342 36.188 4.965 1 38.44 1 MET B O 1
ATOM 654 N N . ASP B 1 2 ? -2.723 36.094 6.438 1 41.5 2 ASP B N 1
ATOM 655 C CA . ASP B 1 2 ? -1.905 35.469 7.461 1 41.5 2 ASP B CA 1
ATOM 656 C C . ASP B 1 2 ? -1.495 34.062 7.035 1 41.5 2 ASP B C 1
ATOM 658 O O . ASP B 1 2 ? -2.348 33.188 6.812 1 41.5 2 ASP B O 1
ATOM 662 N N . PHE B 1 3 ? -0.585 33.75 6.23 1 44.69 3 PHE B N 1
ATOM 663 C CA . PHE B 1 3 ? 0.089 32.625 5.59 1 44.69 3 PHE B CA 1
ATOM 664 C C . PHE B 1 3 ? 0.368 31.516 6.594 1 44.69 3 PHE B C 1
ATOM 666 O O . PHE B 1 3 ? 1.271 30.703 6.39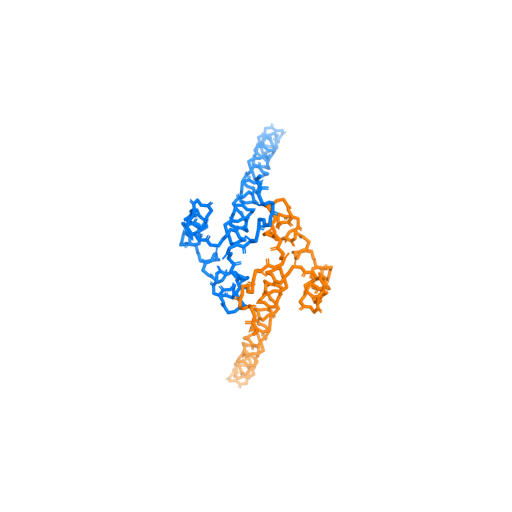1 1 44.69 3 PHE B O 1
ATOM 673 N N . ASN B 1 4 ? 0.124 31.703 7.84 1 42.34 4 ASN B N 1
ATOM 674 C CA . ASN B 1 4 ? 0.33 30.562 8.727 1 42.34 4 ASN B CA 1
ATOM 675 C C . ASN B 1 4 ? -0.486 29.359 8.289 1 42.34 4 ASN B C 1
ATOM 677 O O . ASN B 1 4 ? -1.624 29.172 8.727 1 42.34 4 ASN B O 1
ATOM 681 N N . ASN B 1 5 ? -0.626 28.906 7.008 1 48.09 5 ASN B N 1
ATOM 682 C CA . ASN B 1 5 ? -1.332 27.766 6.438 1 48.09 5 ASN B CA 1
ATOM 683 C C . ASN B 1 5 ? -1.135 26.5 7.281 1 48.09 5 ASN B C 1
ATOM 685 O O . ASN B 1 5 ? -0.204 25.734 7.043 1 48.09 5 ASN B O 1
ATOM 689 N N . GLU B 1 6 ? -1.2 26.562 8.539 1 56.59 6 GLU B N 1
ATOM 690 C CA . GLU B 1 6 ? -1.262 25.453 9.5 1 56.59 6 GLU B CA 1
ATOM 691 C C . GLU B 1 6 ? -2.08 24.297 8.945 1 56.59 6 GLU B C 1
ATOM 693 O O . GLU B 1 6 ? -3.16 24.5 8.391 1 56.59 6 GLU B O 1
ATOM 698 N N . PHE B 1 7 ? -1.334 23.312 8.492 1 59.66 7 PHE B N 1
ATOM 699 C CA . PHE B 1 7 ? -2.098 22.141 8.047 1 59.66 7 PHE B CA 1
ATOM 700 C C . PHE B 1 7 ? -3.105 21.719 9.109 1 59.66 7 PHE B C 1
ATOM 702 O O . PHE B 1 7 ? -2.822 21.797 10.312 1 59.66 7 PHE B O 1
ATOM 709 N N . LYS B 1 8 ? -4.332 21.859 8.945 1 73.12 8 LYS B N 1
ATOM 710 C CA . LYS B 1 8 ? -5.531 21.703 9.758 1 73.12 8 LYS B CA 1
ATOM 711 C C . LYS B 1 8 ? -5.719 20.234 10.172 1 73.12 8 LYS B C 1
ATOM 713 O O . LYS B 1 8 ? -6.348 19.953 11.188 1 73.12 8 LYS B O 1
ATOM 718 N N . HIS B 1 9 ? -5.055 19.219 9.594 1 85.5 9 HIS B N 1
ATOM 719 C CA . HIS B 1 9 ? -5.363 17.828 9.914 1 85.5 9 HIS B CA 1
ATOM 720 C C . HIS B 1 9 ? -4.176 17.141 10.578 1 85.5 9 HIS B C 1
ATOM 722 O O . HIS B 1 9 ? -3.045 17.234 10.102 1 85.5 9 HIS B O 1
ATOM 728 N N . PRO B 1 10 ? -4.508 16.594 11.711 1 89.81 10 PRO B N 1
ATOM 729 C CA . PRO B 1 10 ? -3.441 15.805 12.328 1 89.81 10 PRO B CA 1
ATOM 730 C C . PRO B 1 10 ? -2.969 14.664 11.438 1 89.81 10 PRO B C 1
ATOM 732 O O . PRO B 1 10 ? -3.707 14.211 10.555 1 89.81 10 PRO B O 1
ATOM 735 N N . PRO B 1 11 ? -1.712 14.305 11.617 1 93.69 11 PRO B N 1
ATOM 736 C CA . PRO B 1 11 ? -1.254 13.141 10.859 1 93.69 11 PRO B CA 1
ATOM 737 C C . PRO B 1 11 ? -2.117 11.906 11.102 1 93.69 11 PRO B C 1
ATOM 739 O O . PRO B 1 11 ? -2.602 11.695 12.219 1 93.69 11 PRO B O 1
ATOM 742 N N . VAL B 1 12 ? -2.33 11.141 10.062 1 96.5 12 VAL B N 1
ATOM 743 C CA . VAL B 1 12 ? -3.002 9.852 10.195 1 96.5 12 VAL B CA 1
ATOM 744 C C . VAL B 1 12 ? -2.168 8.93 11.078 1 96.5 12 VAL B C 1
ATOM 746 O O . VAL B 1 12 ? -0.961 8.781 10.867 1 96.5 12 VAL B O 1
ATOM 749 N N . ASN B 1 13 ? -2.729 8.375 12.07 1 97.06 13 ASN B N 1
ATOM 750 C CA . ASN B 1 13 ? -1.967 7.551 13.008 1 97.06 13 ASN B CA 1
ATOM 751 C C . ASN B 1 13 ? -1.678 6.172 12.422 1 97.06 13 ASN B C 1
ATOM 753 O O . ASN B 1 13 ? -2.318 5.754 11.453 1 97.06 13 ASN B O 1
ATOM 757 N N . THR B 1 14 ? -0.795 5.438 13.008 1 98.19 14 THR B N 1
ATOM 758 C CA . THR B 1 14 ? -0.321 4.145 12.531 1 98.19 14 THR B CA 1
ATOM 759 C C . THR B 1 14 ? -1.456 3.127 12.508 1 98.19 14 THR B C 1
ATOM 761 O O . THR B 1 14 ? -1.569 2.338 11.562 1 98.19 14 THR B O 1
ATOM 764 N N . GLY B 1 15 ? -2.293 3.107 13.492 1 98.31 15 GLY B N 1
ATOM 765 C CA . GLY B 1 15 ? -3.42 2.189 13.531 1 98.31 15 GLY B CA 1
ATOM 766 C C . GLY B 1 15 ? -4.41 2.408 12.406 1 98.31 15 GLY B C 1
ATOM 767 O O . GLY B 1 15 ? -4.906 1.447 11.812 1 98.31 15 GLY B O 1
ATOM 768 N N . ASP B 1 16 ? -4.684 3.549 12.094 1 98.19 16 ASP B N 1
ATOM 769 C CA . ASP B 1 16 ? -5.578 3.869 10.992 1 98.19 16 ASP B CA 1
ATOM 770 C C . ASP B 1 16 ? -4.973 3.443 9.656 1 98.19 16 ASP B C 1
ATOM 772 O O . ASP B 1 16 ? -5.672 2.891 8.797 1 98.19 16 ASP B O 1
ATOM 776 N N . TRP B 1 17 ? -3.738 3.711 9.469 1 98.5 17 TRP B N 1
ATOM 777 C CA . TRP B 1 17 ? -3.057 3.256 8.258 1 98.5 17 TRP B CA 1
ATOM 778 C C . TRP B 1 17 ? -3.125 1.738 8.133 1 98.5 17 TRP B C 1
ATOM 780 O O . TRP B 1 17 ? -3.324 1.208 7.039 1 98.5 17 TRP B O 1
ATOM 790 N N . PHE B 1 18 ? -2.867 1.114 9.25 1 98.56 18 PHE B N 1
ATOM 791 C CA . PHE B 1 18 ? -2.902 -0.343 9.273 1 98.56 18 PHE B CA 1
ATOM 792 C C . PHE B 1 18 ? -4.234 -0.859 8.742 1 98.56 18 PHE B C 1
ATOM 794 O O . PHE B 1 18 ? -4.266 -1.724 7.863 1 98.56 18 PHE B O 1
ATOM 801 N N . LEU B 1 19 ? -5.273 -0.325 9.227 1 97.88 19 LEU B N 1
ATOM 802 C CA . LEU B 1 19 ? -6.602 -0.744 8.797 1 97.88 19 LEU B CA 1
ATOM 803 C C . LEU B 1 19 ? -6.875 -0.298 7.367 1 97.88 19 LEU B C 1
ATOM 805 O O . LEU B 1 19 ? -7.488 -1.034 6.59 1 97.88 19 LEU B O 1
ATOM 809 N N . SER B 1 20 ? -6.438 0.919 6.984 1 98.25 20 SER B N 1
ATOM 810 C CA . SER B 1 20 ? -6.664 1.458 5.648 1 98.25 20 SER B CA 1
ATOM 811 C C . SER B 1 20 ? -6.008 0.586 4.582 1 98.25 20 SER B C 1
ATOM 813 O O . SER B 1 20 ? -6.605 0.316 3.539 1 98.25 20 SER B O 1
ATOM 815 N N . ILE B 1 21 ? -4.797 0.201 4.918 1 97.81 21 ILE B N 1
ATOM 816 C CA . ILE B 1 21 ? -4.074 -0.672 3.998 1 97.81 21 ILE B CA 1
ATOM 817 C C . ILE B 1 21 ? -4.82 -1.997 3.854 1 97.81 21 ILE B C 1
ATOM 819 O O . ILE B 1 21 ? -4.938 -2.535 2.75 1 97.81 21 ILE B O 1
ATOM 823 N N . PHE B 1 22 ? -5.301 -2.533 4.961 1 97.81 22 PHE B N 1
ATOM 824 C CA . PHE B 1 22 ? -6.043 -3.787 4.965 1 97.81 22 PHE B CA 1
ATOM 825 C C . PHE B 1 22 ? -7.297 -3.676 4.105 1 97.81 22 PHE B C 1
ATOM 827 O O . PHE B 1 22 ? -7.523 -4.504 3.221 1 97.81 22 PHE B O 1
ATOM 834 N N . ILE B 1 23 ? -8.062 -2.674 4.332 1 97.75 23 ILE B N 1
ATOM 835 C CA . ILE B 1 23 ? -9.32 -2.447 3.621 1 97.75 23 ILE B CA 1
ATOM 836 C C . ILE B 1 23 ? -9.047 -2.273 2.131 1 97.75 23 ILE B C 1
ATOM 838 O O . ILE B 1 23 ? -9.758 -2.824 1.291 1 97.75 23 ILE B O 1
ATOM 842 N N . ALA B 1 24 ? -7.992 -1.52 1.799 1 97.31 24 ALA B N 1
ATOM 843 C CA . ALA B 1 24 ? -7.648 -1.214 0.413 1 97.31 24 ALA B CA 1
ATOM 844 C C . ALA B 1 24 ? -7.312 -2.484 -0.362 1 97.31 24 ALA B C 1
ATOM 846 O O . ALA B 1 24 ? -7.316 -2.486 -1.596 1 97.31 24 ALA B O 1
ATOM 847 N N . ASN B 1 25 ? -6.934 -3.551 0.39 1 94.31 25 ASN B N 1
ATOM 848 C CA . ASN B 1 25 ? -6.535 -4.781 -0.282 1 94.31 25 ASN B CA 1
ATOM 849 C C . ASN B 1 25 ? -7.707 -5.746 -0.431 1 94.31 25 ASN B C 1
ATOM 851 O O . ASN B 1 25 ? -7.57 -6.809 -1.041 1 94.31 25 ASN B O 1
ATOM 855 N N . ILE B 1 26 ? -8.836 -5.469 0.143 1 92.81 26 ILE B N 1
ATOM 856 C CA . ILE B 1 26 ? -10.055 -6.25 -0.058 1 92.81 26 ILE B CA 1
ATOM 857 C C . ILE B 1 26 ? -10.633 -5.957 -1.439 1 92.81 26 ILE B C 1
ATOM 859 O O . ILE B 1 26 ? -10.891 -4.801 -1.781 1 92.81 26 ILE B O 1
ATOM 863 N N . PRO B 1 27 ? -10.812 -7.035 -2.066 1 92.5 27 PRO B N 1
ATOM 864 C CA . PRO B 1 27 ? -11.344 -6.84 -3.416 1 92.5 27 PRO B CA 1
ATOM 865 C C . PRO B 1 27 ? -12.656 -6.066 -3.426 1 92.5 27 PRO B C 1
ATOM 867 O O . PRO B 1 27 ? -13.492 -6.254 -2.539 1 92.5 27 PRO B O 1
ATOM 870 N N . VAL B 1 28 ? -12.852 -5.23 -4.457 1 92.88 28 VAL B N 1
ATOM 871 C CA . VAL B 1 28 ? -14.039 -4.422 -4.715 1 92.88 28 VAL B CA 1
ATOM 872 C C . VAL B 1 28 ? -14.172 -3.344 -3.643 1 92.88 28 VAL B C 1
ATOM 874 O O . VAL B 1 28 ? -14.25 -2.152 -3.957 1 92.88 28 VAL B O 1
ATOM 877 N N . LEU B 1 29 ? -14.242 -3.928 -2.32 1 96.62 29 LEU B N 1
ATOM 878 C CA . LEU B 1 29 ? -14.367 -2.984 -1.216 1 96.62 29 LEU B CA 1
ATOM 879 C C . LEU B 1 29 ? -13.203 -2.002 -1.202 1 96.62 29 LEU B C 1
ATOM 881 O O . LEU B 1 29 ? -13.391 -0.812 -0.942 1 96.62 29 LEU B O 1
ATOM 885 N N . GLY B 1 30 ? -12.078 -2.463 -1.413 1 97.38 30 GLY B N 1
ATOM 886 C CA . GLY B 1 30 ? -10.883 -1.633 -1.451 1 97.38 30 GLY B CA 1
ATOM 887 C C . GLY B 1 30 ? -10.914 -0.586 -2.549 1 97.38 30 GLY B C 1
ATOM 888 O O . GLY B 1 30 ? -10.562 0.571 -2.322 1 97.38 30 GLY B O 1
ATOM 889 N N . LEU B 1 31 ? -11.352 -1.062 -3.656 1 96.56 31 LEU B N 1
ATOM 890 C CA . LEU B 1 31 ? -11.453 -0.134 -4.777 1 96.56 31 LEU B CA 1
ATOM 891 C C . LEU B 1 31 ? -12.461 0.971 -4.477 1 96.56 31 LEU B C 1
ATOM 893 O O . LEU B 1 31 ? -12.203 2.145 -4.746 1 96.56 31 LEU B O 1
ATOM 897 N N . VAL B 1 32 ? -13.578 0.56 -3.979 1 97.94 32 VAL B N 1
ATOM 898 C CA . VAL B 1 32 ? -14.609 1.533 -3.627 1 97.94 32 VAL B CA 1
ATOM 899 C C . VAL B 1 32 ? -14.07 2.498 -2.574 1 97.94 32 VAL B C 1
ATOM 901 O O . VAL B 1 32 ? -14.227 3.715 -2.699 1 97.94 32 VAL B O 1
ATOM 904 N N . MET B 1 33 ? -13.438 2.041 -1.596 1 98.38 33 MET B N 1
ATOM 905 C CA . MET B 1 33 ? -12.93 2.869 -0.507 1 98.38 33 MET B CA 1
ATOM 906 C C . MET B 1 33 ? -11.836 3.807 -1.004 1 98.38 33 MET B C 1
ATOM 908 O O . MET B 1 33 ? -11.75 4.957 -0.57 1 98.38 33 MET B O 1
ATOM 912 N N . LEU B 1 34 ? -10.992 3.34 -1.865 1 98.38 34 LEU B N 1
ATOM 913 C CA . LEU B 1 34 ? -9.961 4.199 -2.43 1 98.38 34 LEU B CA 1
ATOM 914 C C . LEU B 1 34 ? -10.578 5.383 -3.168 1 98.38 34 LEU B C 1
ATOM 916 O O . LEU B 1 34 ? -10.078 6.504 -3.078 1 98.38 34 LEU B O 1
ATOM 920 N N . VAL B 1 35 ? -11.641 5.098 -3.928 1 98.12 35 VAL B N 1
ATOM 921 C CA . VAL B 1 35 ? -12.328 6.176 -4.629 1 98.12 35 VAL B CA 1
ATOM 922 C C . VAL B 1 35 ? -12.938 7.145 -3.621 1 98.12 35 VAL B C 1
ATOM 924 O O . VAL B 1 35 ? -12.766 8.359 -3.736 1 98.12 35 VAL B O 1
ATOM 927 N N . VAL B 1 36 ? -13.562 6.578 -2.639 1 97.88 36 VAL B N 1
ATOM 928 C CA . VAL B 1 36 ? -14.203 7.395 -1.612 1 97.88 36 VAL B CA 1
ATOM 929 C C . VAL B 1 36 ? -13.148 8.234 -0.889 1 97.88 36 VAL B C 1
ATOM 931 O O . VAL B 1 36 ? -13.359 9.422 -0.647 1 97.88 36 VAL B O 1
ATOM 934 N N . TRP B 1 37 ? -12.008 7.648 -0.517 1 98.06 37 TRP B N 1
ATOM 935 C CA . TRP B 1 37 ? -10.961 8.398 0.163 1 98.06 37 TRP B CA 1
ATOM 936 C C . TRP B 1 37 ? -10.375 9.469 -0.754 1 98.06 37 TRP B C 1
ATOM 938 O O . TRP B 1 37 ? -10.023 10.562 -0.302 1 98.06 37 TRP B O 1
ATOM 948 N N . ALA B 1 38 ? -10.25 9.203 -2.018 1 97.94 38 ALA B N 1
ATOM 949 C CA . ALA B 1 38 ? -9.586 10.094 -2.971 1 97.94 38 ALA B CA 1
ATOM 950 C C . ALA B 1 38 ? -10.406 11.359 -3.189 1 97.94 38 ALA B C 1
ATOM 952 O O . ALA B 1 38 ? -9.844 12.438 -3.395 1 97.94 38 ALA B O 1
ATOM 953 N N . ILE B 1 39 ? -11.664 11.234 -3.123 1 96.56 39 ILE B N 1
ATOM 954 C CA . ILE B 1 39 ? -12.492 12.383 -3.477 1 96.56 39 ILE B CA 1
ATOM 955 C C . ILE B 1 39 ? -13.047 13.031 -2.209 1 96.56 39 ILE B C 1
ATOM 957 O O . ILE B 1 39 ? -13.734 14.047 -2.275 1 96.56 39 ILE B O 1
ATOM 961 N N . ASP B 1 40 ? -12.688 12.414 -1.042 1 91.62 40 ASP B N 1
ATOM 962 C CA . ASP B 1 40 ? -13.156 12.953 0.229 1 91.62 40 ASP B CA 1
ATOM 963 C C . ASP B 1 40 ? -12.555 14.32 0.505 1 91.62 40 ASP B C 1
ATOM 965 O O . ASP B 1 40 ? -11.344 14.445 0.72 1 91.62 40 ASP B O 1
ATOM 969 N N . LYS B 1 41 ? -13.281 15.414 0.606 1 89.12 41 LYS B N 1
ATOM 970 C CA . LYS B 1 41 ? -12.805 16.781 0.795 1 89.12 41 LYS B CA 1
ATOM 971 C C . LYS B 1 41 ? -12.727 17.125 2.277 1 89.12 41 LYS B C 1
ATOM 973 O O . LYS B 1 41 ? -12.031 18.078 2.66 1 89.12 41 LYS B O 1
ATOM 978 N N . THR B 1 42 ? -13.422 16.266 3.061 1 89.88 42 THR B N 1
ATOM 979 C CA . THR B 1 42 ? -13.477 16.578 4.484 1 89.88 42 THR B CA 1
ATOM 980 C C . THR B 1 42 ? -12.492 15.719 5.266 1 89.88 42 THR B C 1
ATOM 982 O O . THR B 1 42 ? -12.234 15.977 6.445 1 89.88 42 THR B O 1
ATOM 985 N N . GLY B 1 43 ? -11.992 14.758 4.598 1 90.56 43 GLY B N 1
ATOM 986 C CA . GLY B 1 43 ? -11.094 13.844 5.281 1 90.56 43 GLY B CA 1
ATOM 987 C C . GLY B 1 43 ? -9.656 14.336 5.305 1 90.56 43 GLY B C 1
ATOM 988 O O . GLY B 1 43 ? -9.383 15.5 5.012 1 90.56 43 GLY B O 1
ATOM 989 N N . ASN B 1 44 ? -8.797 13.594 5.793 1 94.5 44 ASN B N 1
ATOM 990 C CA . ASN B 1 44 ? -7.371 13.891 5.852 1 94.5 44 ASN B CA 1
ATOM 991 C C . ASN B 1 44 ? -6.754 13.953 4.457 1 94.5 44 ASN B C 1
ATOM 993 O O . ASN B 1 44 ? -6.82 12.984 3.699 1 94.5 44 ASN B O 1
ATOM 997 N N . PRO B 1 45 ? -6.223 15.117 4.176 1 94.75 45 PRO B N 1
ATOM 998 C CA . PRO B 1 45 ? -5.68 15.266 2.824 1 94.75 45 PRO B CA 1
ATOM 999 C C . PRO B 1 45 ? -4.539 14.297 2.533 1 94.75 45 PRO B C 1
ATOM 1001 O O . PRO B 1 45 ? -4.324 13.922 1.378 1 94.75 45 PRO B O 1
ATOM 1004 N N . ASN B 1 46 ? -3.801 13.898 3.512 1 96.38 46 ASN B N 1
ATOM 1005 C CA . ASN B 1 46 ? -2.74 12.914 3.305 1 96.38 46 ASN B CA 1
ATOM 1006 C C . ASN B 1 46 ? -3.299 11.57 2.84 1 96.38 46 ASN B C 1
ATOM 1008 O O . ASN B 1 46 ? -2.783 10.977 1.896 1 96.38 46 ASN B O 1
ATOM 1012 N N . LYS B 1 47 ? -4.332 11.164 3.518 1 97.38 47 LYS B N 1
ATOM 1013 C CA . LYS B 1 47 ? -4.98 9.914 3.129 1 97.38 47 LYS B CA 1
ATOM 1014 C C . LYS B 1 47 ? -5.594 10.031 1.736 1 97.38 47 LYS B C 1
ATOM 1016 O O . LYS B 1 47 ? -5.527 9.086 0.946 1 97.38 47 LYS B O 1
ATOM 1021 N N . ALA B 1 48 ? -6.16 11.141 1.476 1 98 48 ALA B N 1
ATOM 1022 C CA . ALA B 1 48 ? -6.734 11.383 0.153 1 98 48 ALA B CA 1
ATOM 1023 C C . ALA B 1 48 ? -5.66 11.305 -0.93 1 98 48 ALA B C 1
ATOM 1025 O O . ALA B 1 48 ? -5.871 10.688 -1.978 1 98 48 ALA B O 1
ATOM 1026 N N . ASN B 1 49 ? -4.535 11.891 -0.694 1 98.25 49 ASN B N 1
ATOM 1027 C CA . ASN B 1 49 ? -3.432 11.859 -1.647 1 98.25 49 ASN B CA 1
ATOM 1028 C C . ASN B 1 49 ? -2.883 10.453 -1.828 1 98.25 49 ASN B C 1
ATOM 1030 O O . ASN B 1 49 ? -2.498 10.062 -2.934 1 98.25 49 ASN B O 1
ATOM 1034 N N . TRP B 1 50 ? -2.82 9.703 -0.794 1 98.31 50 TRP B N 1
ATOM 1035 C CA . TRP B 1 50 ? -2.404 8.305 -0.864 1 98.31 50 TRP B CA 1
ATOM 1036 C C . TRP B 1 50 ? -3.367 7.496 -1.72 1 98.31 50 TRP B C 1
ATOM 1038 O O . TRP B 1 50 ? -2.941 6.699 -2.562 1 98.31 50 TRP B O 1
ATOM 1048 N N . ALA B 1 51 ? -4.637 7.707 -1.519 1 98.69 51 ALA B N 1
ATOM 1049 C CA . ALA B 1 51 ? -5.656 6.988 -2.279 1 98.69 51 ALA B CA 1
ATOM 1050 C C . ALA B 1 51 ? -5.566 7.32 -3.766 1 98.69 51 ALA B C 1
ATOM 1052 O O . ALA B 1 51 ? -5.691 6.434 -4.613 1 98.69 51 ALA B O 1
ATOM 1053 N N . LYS B 1 52 ? -5.359 8.547 -4.09 1 98.75 52 LYS B N 1
ATOM 1054 C CA . LYS B 1 52 ? -5.184 8.961 -5.48 1 98.75 52 LYS B CA 1
ATOM 1055 C C . LYS B 1 52 ? -3.975 8.266 -6.105 1 98.75 52 LYS B C 1
ATOM 1057 O O . LYS B 1 52 ? -4.027 7.84 -7.262 1 98.75 52 LYS B O 1
ATOM 1062 N N . ALA B 1 53 ? -2.953 8.227 -5.352 1 98.75 53 ALA B N 1
ATOM 1063 C CA . ALA B 1 53 ? -1.747 7.566 -5.844 1 98.75 53 ALA B CA 1
ATOM 1064 C C . ALA B 1 53 ? -1.997 6.086 -6.102 1 98.75 53 ALA B C 1
ATOM 1066 O O . ALA B 1 53 ? -1.53 5.535 -7.102 1 98.75 53 ALA B O 1
ATOM 1067 N N . LYS B 1 54 ? -2.711 5.43 -5.199 1 98.44 54 LYS B N 1
ATOM 1068 C CA . LYS B 1 54 ? -3.055 4.023 -5.387 1 98.44 54 LYS B CA 1
ATOM 1069 C C . LYS B 1 54 ? -3.896 3.826 -6.645 1 98.44 54 LYS B C 1
ATOM 1071 O O . LYS B 1 54 ? -3.662 2.893 -7.414 1 98.44 54 LYS B O 1
ATOM 1076 N N . LEU B 1 55 ? -4.812 4.695 -6.848 1 98.5 55 LEU B N 1
ATOM 1077 C CA . LEU B 1 55 ? -5.668 4.625 -8.023 1 98.5 55 LEU B CA 1
ATOM 1078 C C . LEU B 1 55 ? -4.855 4.844 -9.297 1 98.5 55 LEU B C 1
ATOM 1080 O O . LEU B 1 55 ? -5.098 4.195 -10.32 1 98.5 55 LEU B O 1
ATOM 1084 N N . LEU B 1 56 ? -3.973 5.742 -9.227 1 98.5 56 LEU B N 1
ATOM 1085 C CA . LEU B 1 56 ? -3.086 5.961 -10.359 1 98.5 56 LEU B CA 1
ATOM 1086 C C . LEU B 1 56 ? -2.297 4.695 -10.688 1 98.5 56 LEU B C 1
ATOM 1088 O O . LEU B 1 56 ? -2.098 4.367 -11.859 1 98.5 56 LEU B O 1
ATOM 1092 N N . TRP B 1 57 ? -1.804 4.039 -9.664 1 97.75 57 TRP B N 1
ATOM 1093 C CA . TRP B 1 57 ? -1.073 2.795 -9.891 1 97.75 57 TRP B CA 1
ATOM 1094 C C . TRP B 1 57 ? -1.963 1.752 -10.555 1 97.75 57 TRP B C 1
ATOM 1096 O O . TRP B 1 57 ? -1.499 0.978 -11.398 1 97.75 57 TRP B O 1
ATOM 1106 N N . TYR B 1 58 ? -3.271 1.664 -10.164 1 96.56 58 TYR B N 1
ATOM 1107 C CA . TYR B 1 58 ? -4.207 0.768 -10.836 1 96.56 58 TYR B CA 1
ATOM 1108 C C . TYR B 1 58 ? -4.363 1.141 -12.305 1 96.56 58 TYR B C 1
ATOM 1110 O O . TYR B 1 58 ? -4.422 0.265 -13.172 1 96.56 58 TYR B O 1
ATOM 1118 N N . ALA B 1 59 ? -4.41 2.393 -12.625 1 97.5 59 ALA B N 1
ATOM 1119 C CA . ALA B 1 59 ? -4.527 2.869 -14.008 1 97.5 59 ALA B CA 1
ATOM 1120 C C . ALA B 1 59 ? -3.293 2.498 -14.82 1 97.5 59 ALA B C 1
ATOM 1122 O O . ALA B 1 59 ? -3.408 2.045 -15.961 1 97.5 59 ALA B O 1
ATOM 1123 N N . VAL B 1 60 ? -2.166 2.689 -14.273 1 97.44 60 VAL B N 1
ATOM 1124 C CA . VAL B 1 60 ? -0.912 2.334 -14.922 1 97.44 60 VAL B CA 1
ATOM 1125 C C . VAL B 1 60 ? -0.886 0.834 -15.211 1 97.44 60 VAL B C 1
ATOM 1127 O O . VAL B 1 60 ? -0.565 0.414 -16.328 1 97.44 60 VAL B O 1
ATOM 1130 N N . ALA B 1 61 ? -1.237 0.02 -14.242 1 95.56 61 ALA B N 1
ATOM 1131 C CA . ALA B 1 61 ? -1.271 -1.431 -14.406 1 95.56 61 ALA B CA 1
ATOM 1132 C C . ALA B 1 61 ? -2.248 -1.839 -15.5 1 95.56 61 ALA B C 1
ATOM 1134 O O . ALA B 1 61 ? -1.947 -2.719 -16.312 1 95.56 61 ALA B O 1
ATOM 1135 N N . PHE B 1 62 ? -3.369 -1.252 -15.445 1 95.81 62 PHE B N 1
ATOM 1136 C CA . PHE B 1 62 ? -4.371 -1.523 -16.469 1 95.81 62 PHE B CA 1
ATOM 1137 C C . PHE B 1 62 ? -3.842 -1.164 -17.859 1 95.81 62 PHE B C 1
ATOM 1139 O O . PHE B 1 62 ? -4.008 -1.93 -18.812 1 95.81 62 PHE B O 1
ATOM 1146 N N . GLY B 1 63 ? -3.242 0.008 -18 1 96.94 63 GLY B N 1
ATOM 1147 C CA . GLY B 1 63 ? -2.646 0.421 -19.25 1 96.94 63 GLY B CA 1
ATOM 1148 C C . GLY B 1 63 ? -1.588 -0.542 -19.75 1 96.94 63 GLY B C 1
ATOM 1149 O O . GLY B 1 63 ? -1.607 -0.938 -20.922 1 96.94 63 GLY B O 1
ATOM 1150 N N . ILE B 1 64 ? -0.682 -0.979 -18.953 1 95.38 64 ILE B N 1
ATOM 1151 C CA . ILE B 1 64 ? 0.371 -1.931 -19.297 1 95.38 64 ILE B CA 1
ATOM 1152 C C . ILE B 1 64 ? -0.249 -3.27 -19.688 1 95.38 64 ILE B C 1
ATOM 1154 O O . ILE B 1 64 ? 0.197 -3.91 -20.641 1 95.38 64 ILE B O 1
ATOM 1158 N N . GLY B 1 65 ? -1.241 -3.643 -18.938 1 93.94 65 GLY B N 1
ATOM 1159 C CA . GLY B 1 65 ? -1.943 -4.875 -19.25 1 93.94 65 GLY B CA 1
ATOM 1160 C C . GLY B 1 65 ? -2.541 -4.875 -20.641 1 93.94 65 GLY B C 1
ATOM 1161 O O . GLY B 1 65 ? -2.439 -5.867 -21.375 1 93.94 65 GLY B O 1
ATOM 1162 N N . ILE B 1 66 ? -3.145 -3.801 -21.031 1 95.25 66 ILE B N 1
ATOM 1163 C CA . ILE B 1 66 ? -3.732 -3.664 -22.359 1 95.25 66 ILE B CA 1
ATOM 1164 C C . ILE B 1 66 ? -2.641 -3.768 -23.422 1 95.25 66 ILE B C 1
ATOM 1166 O O . ILE B 1 66 ? -2.822 -4.43 -24.438 1 95.25 66 ILE B O 1
ATOM 1170 N N . ILE B 1 67 ? -1.593 -3.141 -23.172 1 94.75 67 ILE B N 1
ATOM 1171 C CA . ILE B 1 67 ? -0.475 -3.15 -24.109 1 94.75 67 ILE B CA 1
ATOM 1172 C C . ILE B 1 67 ? 0.052 -4.574 -24.266 1 94.75 67 ILE B C 1
ATOM 1174 O O . ILE B 1 67 ? 0.309 -5.023 -25.391 1 94.75 67 ILE B O 1
ATOM 1178 N N . ILE B 1 68 ? 0.189 -5.312 -23.188 1 92.19 68 ILE B N 1
ATOM 1179 C CA . ILE B 1 68 ? 0.676 -6.688 -23.203 1 92.19 68 ILE B CA 1
ATOM 1180 C C . ILE B 1 68 ? -0.321 -7.574 -23.953 1 92.19 68 ILE B C 1
ATOM 1182 O O . ILE B 1 68 ? 0.073 -8.43 -24.75 1 92.19 68 ILE B O 1
ATOM 1186 N N . LEU B 1 69 ? -1.574 -7.348 -23.719 1 91.5 69 LEU B N 1
ATOM 1187 C CA . LEU B 1 69 ? -2.627 -8.109 -24.375 1 91.5 69 LEU B CA 1
ATOM 1188 C C . LEU B 1 69 ? -2.586 -7.883 -25.891 1 91.5 69 LEU B C 1
ATOM 1190 O O . LEU B 1 69 ? -2.744 -8.828 -26.672 1 91.5 69 LEU B O 1
ATOM 1194 N N . ILE B 1 70 ? -2.4 -6.699 -26.281 1 92.88 70 ILE B N 1
ATOM 1195 C CA . ILE B 1 70 ? -2.334 -6.344 -27.688 1 92.88 70 ILE B CA 1
ATOM 1196 C C . ILE B 1 70 ? -1.109 -6.992 -28.328 1 92.88 70 ILE B C 1
ATOM 1198 O O . ILE B 1 70 ? -1.196 -7.559 -29.422 1 92.88 70 ILE B O 1
ATOM 1202 N N . LEU B 1 71 ? 0.011 -7.02 -27.625 1 91.06 71 LEU B N 1
ATOM 1203 C CA . LEU B 1 71 ? 1.253 -7.59 -28.141 1 91.06 71 LEU B CA 1
ATOM 1204 C C . LEU B 1 71 ? 1.157 -9.109 -28.234 1 91.06 71 LEU B C 1
ATOM 1206 O O . LEU B 1 71 ? 1.621 -9.703 -29.219 1 91.06 71 LEU B O 1
ATOM 1210 N N . MET B 1 72 ? 0.582 -9.664 -27.219 1 89.62 72 MET B N 1
ATOM 1211 C CA . MET B 1 72 ? 0.405 -11.117 -27.219 1 89.62 72 MET B CA 1
ATOM 1212 C C . MET B 1 72 ? -0.628 -11.539 -28.25 1 89.62 72 MET B C 1
ATOM 1214 O O . MET B 1 72 ? -0.481 -12.578 -28.891 1 89.62 72 MET B O 1
ATOM 1218 N N . GLY B 1 73 ? -1.594 -10.719 -28.297 1 87.81 73 GLY B N 1
ATOM 1219 C CA . GLY B 1 73 ? -2.594 -10.984 -29.328 1 87.81 73 GLY B CA 1
ATOM 1220 C C . GLY B 1 73 ? -2.037 -10.914 -30.734 1 87.81 73 GLY B C 1
ATOM 1221 O O . GLY B 1 73 ? -2.301 -11.797 -31.547 1 87.81 73 GLY B O 1
ATOM 1222 N N . ILE B 1 74 ? -1.292 -9.984 -30.969 1 86.56 74 ILE B N 1
ATOM 1223 C CA . ILE B 1 74 ? -0.653 -9.836 -32.281 1 86.56 74 ILE B CA 1
ATOM 1224 C C . ILE B 1 74 ? 0.304 -11 -32.5 1 86.56 74 ILE B C 1
ATOM 1226 O O . ILE B 1 74 ? 0.34 -11.57 -33.594 1 86.56 74 ILE B O 1
ATOM 1230 N N . GLY B 1 75 ? 0.99 -11.391 -31.453 1 82.25 75 GLY B N 1
ATOM 1231 C CA . GLY B 1 75 ? 1.9 -12.523 -31.562 1 82.25 75 GLY B CA 1
ATOM 1232 C C . GLY B 1 75 ? 1.189 -13.836 -31.797 1 82.25 75 GLY B C 1
ATOM 1233 O O . GLY B 1 75 ? 1.644 -14.656 -32.594 1 82.25 75 GLY B O 1
ATOM 1234 N N . ALA B 1 76 ? 0.168 -13.977 -31.109 1 85.19 76 ALA B N 1
ATOM 1235 C CA . ALA B 1 76 ? -0.61 -15.203 -31.266 1 85.19 76 ALA B CA 1
ATOM 1236 C C . ALA B 1 76 ? -1.177 -15.32 -32.688 1 85.19 76 ALA B C 1
ATOM 1238 O O . ALA B 1 76 ? -1.174 -16.406 -33.281 1 85.19 76 ALA B O 1
ATOM 1239 N N . VAL B 1 77 ? -1.581 -14.297 -33.156 1 78.62 77 VA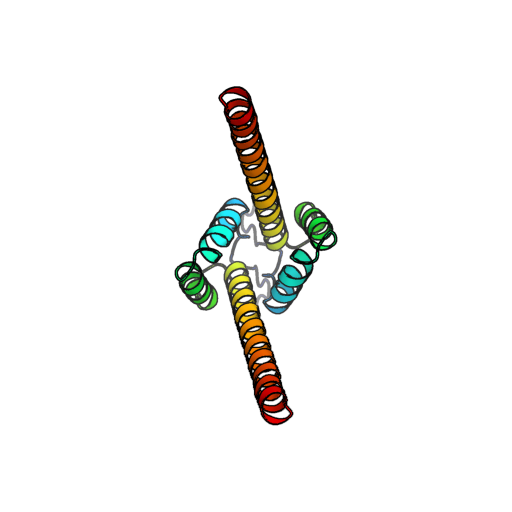L B N 1
ATOM 1240 C CA . VAL B 1 77 ? -2.148 -14.297 -34.5 1 78.62 77 VAL B CA 1
ATOM 1241 C C . VAL B 1 77 ? -1.051 -14.578 -35.531 1 78.62 77 VAL B C 1
ATOM 1243 O O . VAL B 1 77 ? -1.244 -15.367 -36.438 1 78.62 77 VAL B O 1
ATOM 1246 N N . THR B 1 78 ? 0.087 -14.039 -35.281 1 79.56 78 THR B N 1
ATOM 1247 C CA . THR B 1 78 ? 1.189 -14.266 -36.188 1 79.56 78 THR B CA 1
ATOM 1248 C C . THR B 1 78 ? 1.725 -15.688 -36.062 1 79.56 78 THR B C 1
ATOM 1250 O O . THR B 1 78 ? 2.107 -16.312 -37.062 1 79.56 78 THR B O 1
ATOM 1253 N N . GLY B 1 79 ? 1.781 -16.156 -34.906 1 74.94 79 GLY B N 1
ATOM 1254 C CA . GLY B 1 79 ? 2.225 -17.516 -34.656 1 74.94 79 GLY B CA 1
ATOM 1255 C C . GLY B 1 79 ? 1.298 -18.547 -35.281 1 74.94 79 GLY B C 1
ATOM 1256 O O . GLY B 1 79 ? 1.755 -19.547 -35.844 1 74.94 79 GLY B O 1
ATOM 1257 N N . VAL B 1 80 ? 0.041 -18.375 -35.125 1 73.38 80 VAL B N 1
ATOM 1258 C CA . VAL B 1 80 ? -0.939 -19.312 -35.688 1 73.38 80 VAL B CA 1
ATOM 1259 C C . VAL B 1 80 ? -0.906 -19.25 -37.219 1 73.38 80 VAL B C 1
ATOM 1261 O O . VAL B 1 80 ? -1 -20.281 -37.875 1 73.38 80 VAL B O 1
ATOM 1264 N N . PHE B 1 81 ? -0.705 -18.109 -37.719 1 73.25 81 PHE B N 1
ATOM 1265 C CA . PHE B 1 81 ? -0.746 -17.969 -39.188 1 73.25 81 PHE B CA 1
ATOM 1266 C C . PHE B 1 81 ? 0.598 -18.344 -39.812 1 73.25 81 PHE 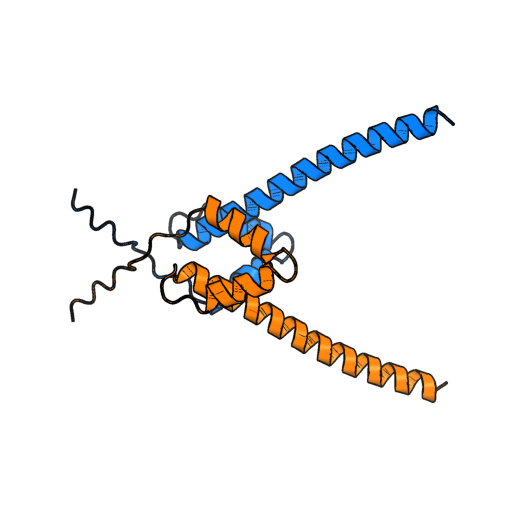B C 1
ATOM 1268 O O . PHE B 1 81 ? 0.664 -18.734 -40.969 1 73.25 81 PHE B O 1
ATOM 1275 N N . ASP B 1 82 ? 1.686 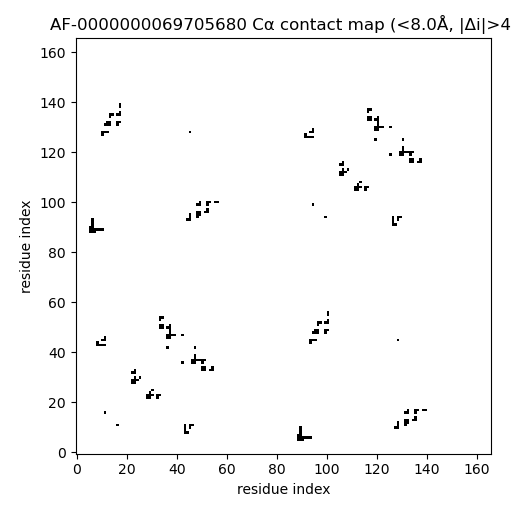-18.188 -39.062 1 72.38 82 ASP B N 1
ATOM 1276 C CA . ASP B 1 82 ? 2.961 -18.578 -39.656 1 72.38 82 ASP B CA 1
ATOM 1277 C C . ASP B 1 82 ? 3.135 -20.094 -39.656 1 72.38 82 ASP B C 1
ATOM 1279 O O . ASP B 1 82 ? 3.82 -20.641 -40.531 1 72.38 82 ASP B O 1
ATOM 1283 N N . ASN B 1 83 ? 2.543 -20.797 -38.656 1 57.41 83 ASN B N 1
ATOM 1284 C CA . ASN B 1 83 ? 2.652 -22.25 -38.781 1 57.41 83 ASN B CA 1
ATOM 1285 C C . ASN B 1 83 ? 1.594 -22.812 -39.719 1 57.41 83 ASN B C 1
ATOM 1287 O O . ASN B 1 83 ? 1.805 -23.859 -40.344 1 57.41 83 ASN B O 1
#

pLDDT: mean 88.99, std 15.05, range [36.94, 98.75]

Solvent-accessible surface area (backbone atoms only — not comparable to full-atom values): 8960 Å² total; per-residue (Å²): 128,86,75,77,74,51,38,87,55,71,65,60,51,36,68,57,38,37,51,49,54,53,48,50,67,36,79,67,58,6,58,51,47,32,54,53,39,38,68,41,82,86,53,51,62,41,58,14,21,43,25,44,21,52,50,49,51,52,50,51,51,52,53,53,47,51,52,50,49,51,52,48,49,53,45,49,53,49,54,65,68,70,105,129,87,74,76,75,51,37,87,56,70,66,60,51,35,69,57,37,40,51,49,55,53,47,50,68,36,78,67,59,6,57,52,47,32,52,52,38,40,68,42,84,84,53,51,62,40,58,16,21,42,24,44,20,52,50,47,52,51,50,51,51,52,53,51,48,52,52,50,49,52,54,50,48,52,46,50,53,48,53,64,68,71,104

Sequence (166 aa):
MDFNNEFKHPPVNTGDWFLSIFIANIPVLGLVMLVVWAIDKTGNPNKANWAKAKLLWYAVAFGIGIIILILMGIGAVTGVFDNMDFNNEFKHPPVNTGDWFLSIFIANIPVLGLVMLVVWAIDKTGNPNKANWAKAKLLWYAVAFGIGIIILILMGIGAVTGVFDN

Secondary structure (DSSP, 8-state):
------B-SPPPPHHHHHHHHHHHTSTTHHHHHHHHHHH-SSS-HHHHHHHHHHHHHHHHHHHHHHHHHHHHHHHHHHHHHH-/------B-SPPPPHHHHHHHHHHHTSTTHHHHHHHHHHH-SSS-HHHHHHHHHHHHHHHHHHHHHHHHHHHHHHHHHHHHHH-